Protein AF-H2YY29-F1 (afdb_monomer_lite)

pLDDT: mean 82.23, std 13.14, range [37.78, 95.31]

InterPro domains:
  IPR013633 siRNA-mediated silencing protein NRDE-2 [PTHR13471] (18-174)

Secondary structure (DSSP, 8-state):
--STTSSS----HHHHHHHHHHHHHHHHH-TT-HHHHHHHHHHHHHHT--SHHHHH--TTT-HHHHHHHHHHHHHHHHHHHHTT----THHHHHHHHHHHHH-TT-HHHHHHHHHH-S-HHHHHHHHHHH-TT-HHHHHHHHHH-GGGHHHHHHHHHHTT--SS--HHHHHHHHT-

Foldseek 3Di:
DPPPVVPPDPDDPVNLVVVLVVLVVVCVVVVLPLVSLVVNLVSCLVVVNDPPLCVSLQLQPDLSSLVSNLVSVVSNCVSCVVVVNNDQCVSSLVSLVNNCVNVVQDLVSLVSNLVNDPPNPVSLVSNCVSHVQDPVSLVVVCVVPVVCNVVSCVSCVVSVHHPDDPVVVVVVVVVD

Radius of gyration: 21.62 Å; chains: 1; bounding box: 47×47×58 Å

Structure (mmCIF, N/CA/C/O backbone):
data_AF-H2YY29-F1
#
_entry.id   AF-H2YY29-F1
#
loop_
_atom_site.group_PDB
_atom_site.id
_atom_site.type_symbol
_atom_site.label_atom_id
_atom_site.label_alt_id
_atom_site.label_comp_id
_atom_site.label_asym_id
_atom_site.label_entity_id
_atom_site.label_seq_id
_atom_site.pdbx_PDB_ins_code
_atom_site.Cartn_x
_atom_site.Cartn_y
_atom_site.Cartn_z
_atom_site.occupancy
_atom_site.B_iso_or_equiv
_atom_site.auth_seq_id
_atom_site.auth_comp_id
_atom_site.auth_asym_id
_atom_site.auth_atom_id
_atom_site.pdbx_PDB_model_num
ATOM 1 N N . MET A 1 1 ? 29.665 -20.462 -11.676 1.00 39.25 1 MET A N 1
ATOM 2 C CA . MET A 1 1 ? 29.983 -19.597 -12.839 1.00 39.25 1 MET A CA 1
ATOM 3 C C . MET A 1 1 ? 28.789 -18.792 -13.400 1.00 39.25 1 MET A C 1
ATOM 5 O O . MET A 1 1 ? 28.919 -18.236 -14.479 1.00 39.25 1 MET A O 1
ATOM 9 N N . HIS A 1 2 ? 27.664 -18.620 -12.680 1.00 40.75 2 HIS A N 1
ATOM 10 C CA . HIS A 1 2 ? 26.506 -17.844 -13.182 1.00 40.75 2 HIS A CA 1
ATOM 11 C C . HIS A 1 2 ? 26.321 -16.442 -12.572 1.00 40.75 2 HIS A C 1
ATOM 13 O O . HIS A 1 2 ? 25.516 -15.672 -13.079 1.00 40.75 2 HIS A O 1
ATOM 19 N N . ARG A 1 3 ? 27.074 -16.072 -11.525 1.00 37.78 3 ARG A N 1
ATOM 20 C CA . ARG A 1 3 ? 26.921 -14.768 -10.847 1.00 37.78 3 ARG A CA 1
ATOM 21 C C . ARG A 1 3 ? 27.815 -13.641 -11.382 1.00 37.78 3 ARG A C 1
ATOM 23 O O . ARG A 1 3 ? 27.475 -12.487 -11.205 1.00 37.78 3 ARG A O 1
ATOM 30 N N . VAL A 1 4 ? 28.905 -13.953 -12.087 1.00 44.84 4 VAL A N 1
ATOM 31 C CA . VAL A 1 4 ? 29.938 -12.958 -12.463 1.00 44.84 4 VAL A CA 1
ATOM 32 C C . VAL A 1 4 ? 29.641 -12.237 -13.794 1.00 44.84 4 VAL A C 1
ATOM 34 O O . VAL A 1 4 ? 30.291 -11.259 -14.134 1.00 44.84 4 VAL A O 1
ATOM 37 N N . ARG A 1 5 ? 28.626 -12.665 -14.558 1.00 41.75 5 ARG A N 1
ATOM 38 C CA . ARG A 1 5 ? 28.273 -12.033 -15.849 1.00 41.75 5 ARG A CA 1
ATOM 39 C C . ARG A 1 5 ? 27.273 -10.876 -15.756 1.00 41.75 5 ARG A C 1
ATOM 41 O O . ARG A 1 5 ? 27.034 -10.230 -16.770 1.00 41.75 5 ARG A O 1
ATOM 48 N N . ILE A 1 6 ? 26.702 -10.610 -14.582 1.00 46.88 6 ILE A N 1
ATOM 49 C CA . ILE A 1 6 ? 25.694 -9.550 -14.410 1.00 46.88 6 ILE A CA 1
ATOM 50 C C . ILE A 1 6 ? 26.347 -8.188 -14.100 1.00 46.88 6 ILE A C 1
ATOM 52 O O . ILE A 1 6 ? 25.763 -7.158 -14.422 1.00 46.88 6 ILE A O 1
ATOM 56 N N . ASP A 1 7 ? 27.594 -8.174 -13.618 1.00 40.31 7 ASP A N 1
ATOM 57 C CA . ASP A 1 7 ? 28.271 -6.951 -13.152 1.00 40.31 7 ASP A CA 1
ATOM 58 C C . ASP A 1 7 ? 29.197 -6.285 -14.194 1.00 40.31 7 ASP A C 1
ATOM 60 O O . ASP A 1 7 ? 29.876 -5.310 -13.887 1.00 40.31 7 ASP A O 1
ATOM 64 N N . LEU A 1 8 ? 29.236 -6.773 -15.442 1.00 40.31 8 LEU A N 1
ATOM 65 C CA . LEU A 1 8 ? 30.178 -6.300 -16.477 1.00 40.31 8 LEU A CA 1
ATOM 66 C C . LEU A 1 8 ? 29.550 -5.497 -17.624 1.00 40.31 8 LEU A C 1
ATOM 68 O O . LEU A 1 8 ? 30.205 -5.246 -18.634 1.00 40.31 8 LEU A O 1
ATOM 72 N N . ILE A 1 9 ? 28.299 -5.062 -17.496 1.00 42.16 9 ILE A N 1
ATOM 73 C CA . ILE A 1 9 ? 27.672 -4.220 -18.518 1.00 42.16 9 ILE A CA 1
ATOM 74 C C . ILE A 1 9 ? 27.163 -2.951 -17.851 1.00 42.16 9 ILE A C 1
ATOM 76 O O . ILE A 1 9 ? 26.011 -2.869 -17.435 1.00 42.16 9 ILE A O 1
ATOM 80 N N . SER A 1 10 ? 28.022 -1.931 -17.811 1.00 44.06 10 SER A N 1
ATOM 81 C CA . SER A 1 10 ? 27.513 -0.563 -17.873 1.00 44.06 10 SER A CA 1
ATOM 82 C C . SER A 1 10 ? 26.668 -0.478 -19.153 1.00 44.06 10 SER A C 1
ATOM 84 O O . SER A 1 10 ? 27.190 -0.776 -20.236 1.00 44.06 10 SER A O 1
ATOM 86 N N . PRO A 1 11 ? 25.351 -0.227 -19.069 1.00 47.09 11 PRO A N 1
ATOM 87 C CA . PRO A 1 11 ? 24.486 -0.320 -20.228 1.00 47.09 11 PRO A CA 1
ATOM 88 C C . PRO A 1 11 ? 24.799 0.853 -21.150 1.00 47.09 11 PRO A C 1
ATOM 90 O O . PRO A 1 11 ? 24.489 2.003 -20.848 1.00 47.09 11 PRO A O 1
ATOM 93 N N . THR A 1 12 ? 25.376 0.568 -22.315 1.00 53.28 12 THR A N 1
ATOM 94 C CA . THR A 1 12 ? 25.213 1.466 -23.456 1.00 53.28 12 THR A CA 1
ATOM 95 C C . THR A 1 12 ? 23.712 1.630 -23.718 1.00 53.28 12 THR A C 1
ATOM 97 O O . THR A 1 12 ? 22.950 0.660 -23.662 1.00 53.28 12 THR A O 1
ATOM 100 N N . PHE A 1 13 ? 23.273 2.865 -23.967 1.00 52.88 13 PHE A N 1
ATOM 101 C CA . PHE A 1 13 ? 21.859 3.243 -24.115 1.00 52.88 13 PHE A CA 1
ATOM 102 C C . PHE A 1 13 ? 21.085 2.348 -25.111 1.00 52.88 13 PHE A C 1
ATOM 104 O O . PHE A 1 13 ? 19.936 1.971 -24.866 1.00 52.88 13 PHE A O 1
ATOM 111 N N . GLU A 1 14 ? 21.745 1.904 -26.184 1.00 55.97 14 GLU A N 1
ATOM 112 C CA . GLU A 1 14 ? 21.186 0.989 -27.190 1.00 55.97 14 GLU A CA 1
ATOM 113 C C . GLU A 1 14 ? 20.846 -0.405 -26.629 1.00 55.97 14 GLU A C 1
ATOM 115 O O . GLU A 1 14 ? 19.778 -0.951 -26.917 1.00 55.97 14 GLU A O 1
ATOM 120 N N . ARG A 1 15 ? 21.698 -0.969 -25.758 1.00 67.00 15 ARG A N 1
ATOM 121 C CA . ARG A 1 15 ? 21.448 -2.276 -25.117 1.00 67.00 15 ARG A CA 1
ATOM 122 C C . ARG A 1 15 ? 20.293 -2.211 -24.122 1.00 67.00 15 ARG A C 1
ATOM 124 O O . ARG A 1 15 ? 19.554 -3.184 -23.990 1.00 67.00 15 ARG A O 1
ATOM 131 N N . SER A 1 16 ? 20.113 -1.065 -23.463 1.00 72.31 16 SER A N 1
ATOM 132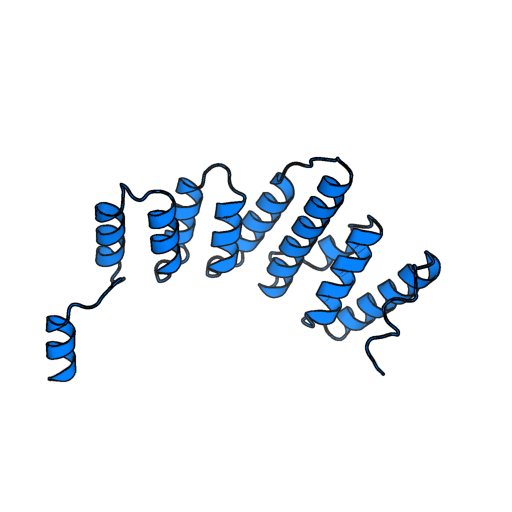 C CA . SER A 1 16 ? 18.986 -0.833 -22.551 1.00 72.31 16 SER A CA 1
ATOM 133 C C . SER A 1 16 ? 17.642 -0.888 -23.286 1.00 72.31 16 SER A C 1
ATOM 135 O O . SER A 1 16 ? 16.696 -1.509 -22.806 1.00 72.31 16 SER A O 1
ATOM 137 N N . THR A 1 17 ? 17.572 -0.318 -24.494 1.00 79.31 17 THR A N 1
ATOM 138 C CA . THR A 1 17 ? 16.338 -0.276 -25.299 1.00 79.31 17 THR A CA 1
ATOM 139 C C . THR A 1 17 ? 15.952 -1.654 -25.839 1.00 79.31 17 THR A C 1
ATOM 141 O O . THR A 1 17 ? 14.797 -2.060 -25.715 1.00 79.31 17 THR A O 1
ATOM 144 N N . LEU A 1 18 ? 16.914 -2.413 -26.379 1.00 82.19 18 LEU A N 1
ATOM 145 C CA . LEU A 1 18 ? 16.673 -3.784 -26.848 1.00 82.19 18 LEU A CA 1
ATOM 146 C C . LEU A 1 18 ? 16.200 -4.693 -25.711 1.00 82.19 18 LEU A C 1
ATOM 148 O O . LEU A 1 18 ? 15.225 -5.427 -25.858 1.00 82.19 18 LEU A O 1
ATOM 152 N N . TYR A 1 19 ? 16.861 -4.600 -24.558 1.00 84.00 19 TYR A N 1
ATOM 153 C CA . TYR A 1 19 ? 16.500 -5.391 -23.390 1.00 84.00 19 TYR A CA 1
ATOM 154 C C . TYR A 1 19 ? 15.124 -4.996 -22.834 1.00 84.00 19 TYR A C 1
ATOM 156 O O . TYR A 1 19 ? 14.320 -5.865 -22.508 1.00 84.00 19 TYR A O 1
ATOM 164 N N . ARG A 1 20 ? 14.805 -3.695 -22.808 1.00 87.88 20 ARG A N 1
ATOM 165 C CA . ARG A 1 20 ? 13.469 -3.197 -22.455 1.00 87.88 20 ARG A CA 1
ATOM 166 C C . ARG A 1 20 ? 12.387 -3.777 -23.365 1.00 87.88 20 ARG A C 1
ATOM 168 O O . ARG A 1 20 ? 11.365 -4.230 -22.863 1.00 87.88 20 ARG A O 1
ATOM 175 N N . ASN A 1 21 ? 12.604 -3.776 -24.679 1.00 88.81 21 ASN A N 1
ATOM 176 C CA . ASN A 1 21 ? 11.629 -4.302 -25.636 1.00 88.81 21 ASN A CA 1
ATOM 177 C C . ASN A 1 21 ? 11.442 -5.817 -25.489 1.00 88.81 21 ASN A C 1
ATOM 179 O O . ASN A 1 21 ? 10.312 -6.286 -25.553 1.00 88.81 21 ASN A O 1
ATOM 183 N N . ALA A 1 22 ? 12.515 -6.566 -25.217 1.00 90.19 22 ALA A N 1
ATOM 184 C CA . ALA A 1 22 ? 12.419 -7.996 -24.928 1.00 90.19 22 ALA A CA 1
ATOM 185 C C . ALA A 1 22 ? 11.599 -8.277 -23.656 1.00 90.19 22 ALA A C 1
ATOM 187 O O . ALA A 1 22 ? 10.783 -9.192 -23.645 1.00 90.19 22 ALA A O 1
ATOM 188 N N . VAL A 1 23 ? 11.770 -7.468 -22.603 1.00 90.31 23 VAL A N 1
ATOM 189 C CA . VAL A 1 23 ? 10.957 -7.574 -21.378 1.00 90.31 23 VAL A CA 1
ATOM 190 C C . VAL A 1 23 ? 9.494 -7.218 -21.643 1.00 90.31 23 VAL A C 1
ATOM 192 O O . VAL A 1 23 ? 8.614 -7.894 -21.127 1.00 90.31 23 VAL A O 1
ATOM 195 N N . LEU A 1 24 ? 9.215 -6.187 -22.448 1.00 90.12 24 LEU A N 1
ATOM 196 C CA . LEU A 1 24 ? 7.840 -5.840 -22.823 1.00 90.12 24 LEU A CA 1
ATOM 197 C C . LEU A 1 24 ? 7.169 -6.951 -23.631 1.00 90.12 24 LEU A C 1
ATOM 199 O O . LEU A 1 24 ? 6.021 -7.268 -23.357 1.00 90.12 24 LEU A O 1
ATOM 203 N N . PHE A 1 25 ? 7.891 -7.559 -24.573 1.00 91.56 25 PHE A N 1
ATOM 204 C CA . PHE A 1 25 ? 7.403 -8.712 -25.324 1.00 91.56 25 PHE A CA 1
ATOM 205 C C . PHE A 1 25 ? 7.106 -9.896 -24.393 1.00 91.56 25 PHE A C 1
ATOM 207 O O . PHE A 1 25 ? 6.032 -10.477 -24.448 1.00 91.56 25 PHE A O 1
ATOM 214 N N . ALA A 1 26 ? 8.012 -10.192 -23.457 1.00 91.19 26 ALA A N 1
ATOM 215 C CA . ALA A 1 26 ? 7.796 -11.249 -22.474 1.00 91.19 26 ALA A CA 1
ATOM 216 C C . ALA A 1 26 ? 6.617 -10.965 -21.523 1.00 91.19 26 ALA A C 1
ATOM 218 O O . ALA A 1 26 ? 5.972 -11.901 -21.069 1.00 91.19 26 ALA A O 1
ATOM 219 N N . LEU A 1 27 ? 6.323 -9.698 -21.212 1.00 89.25 27 LEU A N 1
ATOM 220 C CA . LEU A 1 27 ? 5.145 -9.311 -20.424 1.00 89.25 27 LEU A CA 1
ATOM 221 C C . LEU A 1 27 ? 3.836 -9.389 -21.216 1.00 89.25 27 LEU A C 1
ATOM 223 O O . LEU A 1 27 ? 2.784 -9.489 -20.595 1.00 89.25 27 LEU A O 1
ATOM 227 N N . ASP A 1 28 ? 3.887 -9.338 -22.547 1.00 89.81 28 ASP A N 1
ATOM 228 C CA . ASP A 1 28 ? 2.715 -9.575 -23.396 1.00 89.81 28 ASP A CA 1
ATOM 229 C C . ASP A 1 28 ? 2.303 -11.056 -23.326 1.00 89.81 28 ASP A C 1
ATOM 231 O O . ASP A 1 28 ? 1.140 -11.372 -23.083 1.00 89.81 28 ASP A O 1
ATOM 235 N N . ASP A 1 29 ? 3.287 -11.960 -23.406 1.00 90.44 29 ASP A N 1
ATOM 236 C CA . ASP A 1 29 ? 3.077 -13.408 -23.267 1.00 90.44 29 ASP A CA 1
ATOM 237 C C . ASP A 1 29 ? 2.806 -13.838 -21.808 1.00 90.44 29 ASP A C 1
ATOM 239 O O . ASP A 1 29 ? 2.035 -14.766 -21.551 1.00 90.44 29 ASP A O 1
ATOM 243 N N . PHE A 1 30 ? 3.445 -13.176 -20.834 1.00 89.00 30 PHE A N 1
ATOM 244 C CA . PHE A 1 30 ? 3.410 -13.525 -19.408 1.00 89.00 30 PHE A CA 1
ATOM 245 C C . PHE A 1 30 ? 3.131 -12.293 -18.518 1.00 89.00 30 PHE A C 1
ATOM 247 O O . PHE A 1 30 ? 4.020 -11.842 -17.783 1.00 89.00 30 PHE A O 1
ATOM 254 N N . PRO A 1 31 ? 1.897 -11.753 -18.524 1.00 83.44 31 PRO A N 1
ATOM 255 C CA . PRO A 1 31 ? 1.563 -10.480 -17.870 1.00 83.44 31 PRO A CA 1
ATOM 256 C C . PRO A 1 31 ? 1.692 -10.498 -16.342 1.00 83.44 31 PRO A C 1
ATOM 258 O O . PRO A 1 31 ? 1.988 -9.470 -15.732 1.00 83.44 31 PRO A O 1
ATOM 261 N N . ASP A 1 32 ? 1.517 -11.665 -15.721 1.00 81.94 32 ASP A N 1
ATOM 262 C CA . ASP A 1 32 ? 1.586 -11.830 -14.267 1.00 81.94 32 ASP A CA 1
ATOM 263 C C . ASP A 1 32 ? 2.967 -12.286 -13.767 1.00 81.94 32 ASP A C 1
ATOM 265 O O . ASP A 1 32 ? 3.126 -12.549 -12.574 1.00 81.94 32 ASP A O 1
ATOM 269 N N . CYS A 1 33 ? 3.981 -12.380 -14.639 1.00 89.44 33 CYS A N 1
ATOM 270 C CA . CYS A 1 33 ? 5.330 -12.776 -14.233 1.00 89.44 33 CYS A CA 1
ATOM 271 C C . CYS A 1 33 ? 6.008 -11.652 -13.420 1.00 89.44 33 CYS A C 1
ATOM 273 O O . CYS A 1 33 ? 6.353 -10.596 -13.974 1.00 89.44 33 CYS A O 1
ATOM 275 N N . PRO A 1 34 ? 6.245 -11.855 -12.107 1.00 88.88 34 PRO A N 1
ATOM 276 C CA . PRO A 1 34 ? 6.785 -10.808 -11.254 1.00 88.88 34 PRO A CA 1
ATOM 277 C C . PRO A 1 34 ? 8.227 -10.451 -11.620 1.00 88.88 34 PRO A C 1
ATOM 279 O O . PRO A 1 34 ? 8.625 -9.296 -11.478 1.00 88.88 34 PRO A O 1
ATOM 282 N N . GLU A 1 35 ? 9.017 -11.400 -12.124 1.00 90.19 35 GLU A N 1
ATOM 283 C CA . GLU A 1 35 ? 10.405 -11.178 -12.524 1.00 90.19 35 GLU A CA 1
ATOM 284 C C . GLU A 1 35 ? 10.504 -10.175 -13.677 1.00 90.19 35 GLU A C 1
ATOM 286 O O . GLU A 1 35 ? 11.323 -9.250 -13.624 1.00 90.19 35 GLU A O 1
ATOM 291 N N . PHE A 1 36 ? 9.652 -10.313 -14.698 1.00 90.19 36 PHE A N 1
ATOM 292 C CA . PHE A 1 36 ? 9.628 -9.387 -15.829 1.00 90.19 36 PHE A CA 1
ATOM 293 C C . PHE A 1 36 ? 9.096 -8.014 -15.419 1.00 90.19 36 PHE A C 1
ATOM 295 O O . PHE A 1 36 ? 9.692 -6.996 -15.782 1.00 90.19 36 PHE A O 1
ATOM 302 N N . ALA A 1 37 ? 8.051 -7.966 -14.587 1.00 90.12 37 ALA A N 1
ATOM 303 C CA . ALA A 1 37 ? 7.502 -6.714 -14.075 1.00 90.12 37 ALA A CA 1
ATOM 304 C C . ALA A 1 37 ? 8.522 -5.940 -13.217 1.00 90.12 37 ALA A C 1
ATOM 306 O O . ALA A 1 37 ? 8.744 -4.742 -13.427 1.00 90.12 37 ALA A O 1
ATOM 307 N N . LEU A 1 38 ? 9.223 -6.628 -12.306 1.00 89.69 38 LEU A N 1
ATOM 308 C CA . LEU A 1 38 ? 10.325 -6.055 -11.525 1.00 89.69 38 LEU A CA 1
ATOM 309 C C . LEU A 1 38 ? 11.428 -5.521 -12.431 1.00 89.69 38 LEU A C 1
ATOM 311 O O . LEU A 1 38 ? 11.949 -4.424 -12.198 1.00 89.69 38 LEU A O 1
ATOM 315 N N . LYS A 1 39 ? 11.796 -6.287 -13.462 1.00 89.50 39 LYS A N 1
ATOM 316 C CA . LYS A 1 39 ? 12.878 -5.891 -14.354 1.00 89.50 39 LYS A CA 1
ATOM 317 C C . LYS A 1 39 ? 12.512 -4.660 -15.175 1.00 89.50 39 LYS A C 1
ATOM 319 O O . LYS A 1 39 ? 13.341 -3.756 -15.282 1.00 89.50 39 LYS A O 1
ATOM 324 N N . LEU A 1 40 ? 11.277 -4.579 -15.672 1.00 89.88 40 LEU A N 1
ATOM 325 C CA . LEU A 1 40 ? 10.765 -3.395 -16.358 1.00 89.88 40 LEU A CA 1
ATOM 326 C C . LEU A 1 40 ? 10.845 -2.158 -15.453 1.00 89.88 40 LEU A C 1
ATOM 328 O O . LEU A 1 40 ? 11.407 -1.143 -15.861 1.00 89.88 40 LEU A O 1
ATOM 332 N N . CYS A 1 41 ? 10.372 -2.262 -14.205 1.00 89.44 41 CYS A N 1
ATOM 333 C CA . CYS A 1 41 ? 10.445 -1.172 -13.230 1.00 89.44 41 CYS A CA 1
ATOM 334 C C . CYS A 1 41 ? 11.879 -0.661 -13.030 1.00 89.44 41 CYS A C 1
ATOM 336 O O . CYS A 1 41 ? 12.112 0.545 -13.037 1.00 89.44 41 CYS A O 1
ATOM 338 N N . GLN A 1 42 ? 12.854 -1.562 -12.884 1.00 86.81 42 GLN A N 1
ATOM 339 C CA . GLN A 1 42 ? 14.261 -1.187 -12.701 1.00 86.81 42 GLN A CA 1
ATOM 340 C C . GLN A 1 42 ? 14.839 -0.455 -13.921 1.00 86.81 42 GLN A C 1
ATOM 342 O O . GLN A 1 42 ? 15.543 0.543 -13.755 1.00 86.81 42 GLN A O 1
ATOM 347 N N . ILE A 1 43 ? 14.542 -0.932 -15.136 1.00 87.38 43 ILE A N 1
ATOM 348 C CA . ILE A 1 43 ? 15.028 -0.320 -16.383 1.00 87.38 43 ILE A CA 1
ATOM 349 C C . ILE A 1 43 ? 14.428 1.077 -16.568 1.00 87.38 43 ILE A C 1
ATOM 351 O O . ILE A 1 43 ? 15.146 2.033 -16.863 1.00 87.38 43 ILE A O 1
ATOM 355 N N . GLU A 1 44 ? 13.114 1.209 -16.391 1.00 88.12 44 GLU A N 1
ATOM 356 C CA . GLU A 1 44 ? 12.394 2.470 -16.593 1.00 88.12 44 GLU A CA 1
ATOM 357 C C . GLU A 1 44 ? 12.818 3.537 -15.580 1.00 88.12 44 GLU A C 1
ATOM 359 O O . GLU A 1 44 ? 13.146 4.663 -15.956 1.00 88.12 44 GLU A O 1
ATOM 364 N N . VAL A 1 45 ? 12.955 3.161 -14.306 1.00 86.25 45 VAL A N 1
ATOM 365 C CA . VAL A 1 45 ? 13.483 4.064 -13.274 1.00 86.25 45 VAL A CA 1
ATOM 366 C C . VAL A 1 45 ? 14.922 4.479 -13.594 1.00 86.25 45 VAL A C 1
ATOM 368 O O . VAL A 1 45 ? 15.247 5.662 -13.499 1.00 86.25 45 VAL A O 1
ATOM 371 N N . GLY A 1 46 ? 15.781 3.545 -14.019 1.00 81.25 46 GLY A N 1
ATOM 372 C CA . GLY A 1 46 ? 17.173 3.840 -14.377 1.00 81.25 46 GLY A CA 1
ATOM 373 C C . GLY A 1 46 ? 17.327 4.764 -15.592 1.00 81.25 46 GLY A C 1
ATOM 374 O O . GLY A 1 46 ? 18.279 5.534 -15.657 1.00 81.25 46 GLY A O 1
ATOM 375 N N . THR A 1 47 ? 16.376 4.730 -16.526 1.00 80.44 47 THR A N 1
ATOM 376 C CA . THR A 1 47 ? 16.382 5.545 -17.756 1.00 80.44 47 THR A CA 1
ATOM 377 C C . THR A 1 47 ? 15.549 6.827 -17.652 1.00 80.44 47 THR A C 1
ATOM 379 O O . THR A 1 47 ? 15.481 7.582 -18.617 1.00 80.44 47 THR A O 1
ATOM 382 N N . ALA A 1 48 ? 14.913 7.086 -16.501 1.00 71.19 48 ALA A N 1
ATOM 383 C CA . ALA A 1 48 ? 13.953 8.176 -16.281 1.00 71.19 48 ALA A CA 1
ATOM 384 C C . ALA A 1 48 ? 12.739 8.178 -17.241 1.00 71.19 48 ALA A C 1
ATOM 386 O O . ALA A 1 48 ? 11.958 9.133 -17.273 1.00 71.19 48 ALA A O 1
ATOM 387 N N . ILE A 1 49 ? 12.533 7.093 -17.989 1.00 72.81 49 ILE A N 1
ATOM 388 C CA . ILE A 1 49 ? 11.345 6.866 -18.808 1.00 72.81 49 ILE A CA 1
ATOM 389 C C . ILE A 1 49 ? 10.268 6.338 -17.866 1.00 72.81 49 ILE A C 1
ATOM 391 O O . ILE A 1 49 ? 10.498 5.381 -17.145 1.00 72.81 49 ILE A O 1
ATOM 395 N N . SER A 1 50 ? 9.094 6.969 -17.825 1.00 68.81 50 SER A N 1
ATOM 396 C CA . SER A 1 50 ? 8.079 6.620 -16.815 1.00 68.81 50 SER A CA 1
ATOM 397 C C . SER A 1 50 ? 6.662 6.477 -17.357 1.00 68.81 50 SER A C 1
ATOM 399 O O . SER A 1 50 ? 5.697 6.462 -16.596 1.00 68.81 50 SER A O 1
ATOM 401 N N . SER A 1 51 ? 6.506 6.408 -18.677 1.00 75.75 51 SER A N 1
ATOM 402 C CA . SER A 1 51 ? 5.193 6.391 -19.323 1.00 75.75 51 SER A CA 1
ATOM 403 C C . SER A 1 51 ? 4.635 4.987 -19.543 1.00 75.75 51 SER A C 1
ATOM 405 O O . SER A 1 51 ? 3.417 4.845 -19.562 1.00 75.75 51 SER A O 1
ATOM 407 N N . THR A 1 52 ? 5.472 3.959 -19.716 1.00 83.56 52 THR A N 1
ATOM 408 C CA . THR A 1 52 ? 4.983 2.627 -20.111 1.00 83.56 52 THR A CA 1
ATOM 409 C C . THR A 1 52 ? 4.687 1.757 -18.901 1.00 83.56 52 THR A C 1
ATOM 411 O O . THR A 1 52 ? 3.580 1.237 -18.833 1.00 83.56 52 THR A O 1
ATOM 414 N N . ALA A 1 53 ? 5.565 1.692 -17.894 1.00 83.12 53 ALA A N 1
ATOM 415 C CA . ALA A 1 53 ? 5.270 0.986 -16.644 1.00 83.12 53 ALA A CA 1
ATOM 416 C C . ALA A 1 53 ? 3.994 1.525 -15.975 1.00 83.12 53 ALA A C 1
ATOM 418 O O . ALA A 1 53 ? 3.157 0.751 -15.530 1.00 83.12 53 ALA A O 1
ATOM 419 N N . ARG A 1 54 ? 3.775 2.849 -15.989 1.00 86.88 54 ARG A N 1
ATOM 420 C CA . ARG A 1 54 ? 2.538 3.459 -15.462 1.00 86.88 54 ARG A CA 1
ATOM 421 C C . ARG A 1 54 ? 1.276 3.085 -16.238 1.00 86.88 54 ARG A C 1
ATOM 423 O O . ARG A 1 54 ? 0.201 3.061 -15.649 1.00 86.88 54 ARG A O 1
ATOM 430 N N . LYS A 1 55 ? 1.388 2.865 -17.552 1.00 86.62 55 LYS A N 1
ATOM 431 C CA . LYS A 1 55 ? 0.264 2.425 -18.393 1.00 86.62 55 LYS A C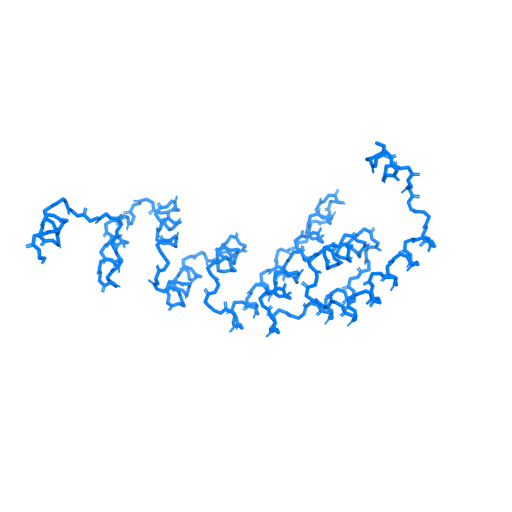A 1
ATOM 432 C C . LYS A 1 55 ? -0.020 0.940 -18.196 1.00 86.62 55 LYS A C 1
ATOM 434 O O . LYS A 1 55 ? -1.180 0.556 -18.143 1.00 86.62 55 LYS A O 1
ATOM 439 N N . LEU A 1 56 ? 1.038 0.140 -18.083 1.00 86.12 56 LEU A N 1
ATOM 440 C CA . LEU A 1 56 ? 0.959 -1.308 -17.936 1.00 86.12 56 LEU A CA 1
ATOM 441 C C . LEU A 1 56 ? 0.438 -1.699 -16.543 1.00 86.12 56 LEU A C 1
ATOM 443 O O . LEU A 1 56 ? -0.488 -2.493 -16.418 1.00 86.12 56 LEU A O 1
ATOM 447 N N . PHE A 1 57 ? 0.981 -1.086 -15.489 1.00 88.62 57 PHE A N 1
ATOM 448 C CA . PHE A 1 57 ? 0.607 -1.355 -14.101 1.00 88.62 57 PHE A CA 1
ATOM 449 C C . PHE A 1 57 ? -0.525 -0.432 -13.646 1.00 88.62 57 PHE A C 1
ATOM 451 O O . PHE A 1 57 ? -0.320 0.545 -12.913 1.00 88.62 57 PHE A O 1
ATOM 458 N N . ASN A 1 58 ? -1.743 -0.743 -14.087 1.00 88.69 58 ASN A N 1
ATOM 459 C CA . ASN A 1 58 ? -2.939 -0.076 -13.589 1.00 88.69 58 ASN A CA 1
ATOM 460 C C . ASN A 1 58 ? -3.298 -0.613 -12.187 1.00 88.69 58 ASN A C 1
ATOM 462 O O . ASN A 1 58 ? -3.592 -1.798 -12.048 1.00 88.69 58 ASN A O 1
ATOM 466 N N . PRO A 1 59 ? -3.337 0.229 -11.138 1.00 86.25 59 PRO A N 1
ATOM 467 C CA . PRO A 1 59 ? -3.627 -0.231 -9.783 1.00 86.25 59 PRO A CA 1
ATOM 468 C C . PRO A 1 59 ? -5.066 -0.713 -9.561 1.00 86.25 59 PRO A C 1
ATOM 470 O O . PRO A 1 59 ? -5.359 -1.213 -8.479 1.00 86.25 59 PRO A O 1
ATOM 473 N N . ALA A 1 60 ? -5.953 -0.555 -10.546 1.00 87.69 60 ALA A N 1
ATOM 474 C CA . ALA A 1 60 ? -7.339 -0.997 -10.465 1.00 87.69 60 ALA A CA 1
ATOM 475 C C . ALA A 1 60 ? -7.601 -2.393 -11.055 1.00 87.69 60 ALA A C 1
ATOM 477 O O . ALA A 1 60 ? -8.700 -2.909 -10.886 1.00 87.69 60 ALA A O 1
ATOM 478 N N . THR A 1 61 ? -6.643 -2.994 -11.771 1.00 88.19 61 THR A N 1
ATOM 479 C CA . THR A 1 61 ? -6.888 -4.250 -12.504 1.00 88.19 61 THR A CA 1
ATOM 480 C C . THR A 1 61 ? -6.669 -5.485 -11.640 1.00 88.19 61 THR A C 1
ATOM 482 O O . THR A 1 61 ? -7.582 -6.284 -11.466 1.00 88.19 61 THR A O 1
ATOM 485 N N . THR A 1 62 ? -5.461 -5.655 -11.102 1.00 88.31 62 THR A N 1
ATOM 486 C CA . THR A 1 62 ? -5.098 -6.794 -10.252 1.00 88.31 62 THR A CA 1
ATOM 487 C C . THR A 1 62 ? -4.273 -6.331 -9.058 1.00 88.31 62 THR A C 1
ATOM 489 O O . THR A 1 62 ? -3.614 -5.289 -9.102 1.00 88.31 62 THR A O 1
ATOM 492 N N . VAL A 1 63 ? -4.251 -7.130 -7.984 1.00 86.31 63 VAL A N 1
ATOM 493 C CA . VAL A 1 63 ? -3.413 -6.843 -6.804 1.00 86.31 63 VAL A CA 1
ATOM 494 C C . VAL A 1 63 ? -1.928 -6.822 -7.185 1.00 86.31 63 VAL A C 1
ATOM 496 O O . VAL A 1 63 ? -1.176 -6.001 -6.664 1.00 86.31 63 VAL A O 1
ATOM 499 N N . SER A 1 64 ? -1.516 -7.677 -8.129 1.00 87.69 64 SER A N 1
ATOM 500 C CA . SER A 1 64 ? -0.158 -7.697 -8.687 1.00 87.69 64 SER A CA 1
ATOM 501 C C . SER A 1 64 ? 0.167 -6.384 -9.408 1.00 87.69 64 SER A C 1
ATOM 503 O O . SER A 1 64 ? 1.153 -5.721 -9.083 1.00 87.69 64 SER A O 1
ATOM 505 N N . ALA A 1 65 ? -0.714 -5.926 -10.305 1.00 89.44 65 ALA A N 1
ATOM 506 C CA . ALA A 1 65 ? -0.552 -4.650 -10.999 1.00 89.44 65 ALA A CA 1
ATOM 507 C C . ALA A 1 65 ? -0.554 -3.462 -10.024 1.00 89.44 65 ALA A C 1
ATOM 509 O O . ALA A 1 65 ? 0.259 -2.550 -10.161 1.00 89.44 65 ALA A O 1
ATOM 510 N N . ALA A 1 66 ? -1.401 -3.491 -8.992 1.00 91.25 66 ALA A N 1
ATOM 511 C CA . ALA A 1 66 ? -1.396 -2.503 -7.918 1.00 91.25 66 ALA A CA 1
ATOM 512 C C . ALA A 1 66 ? -0.069 -2.477 -7.157 1.00 91.25 66 ALA A C 1
ATOM 514 O O . ALA A 1 66 ? 0.492 -1.401 -6.942 1.00 91.25 66 ALA A O 1
ATOM 515 N N . PHE A 1 67 ? 0.468 -3.646 -6.807 1.00 90.69 67 PHE A N 1
ATOM 516 C CA . PHE A 1 67 ? 1.766 -3.759 -6.157 1.00 90.69 67 PHE A CA 1
ATOM 517 C C . PHE A 1 67 ? 2.886 -3.187 -7.032 1.00 90.69 67 PHE A C 1
ATOM 519 O O . PHE A 1 67 ? 3.659 -2.356 -6.555 1.00 90.69 67 PHE A O 1
ATOM 526 N N . PHE A 1 68 ? 2.948 -3.554 -8.315 1.00 91.81 68 PHE A N 1
ATOM 527 C CA . PHE 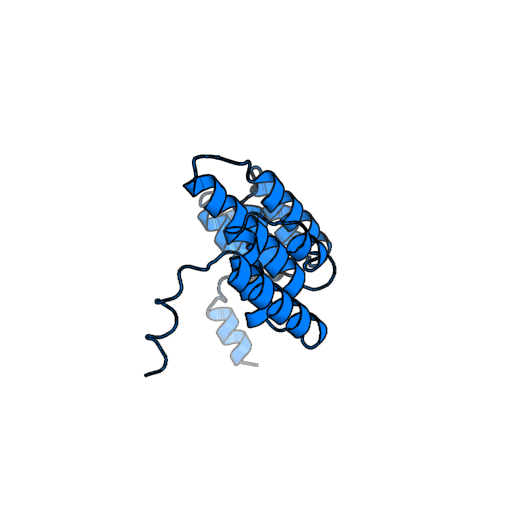A 1 68 ? 3.975 -3.044 -9.228 1.00 91.81 68 PHE A CA 1
ATOM 528 C C . PHE A 1 68 ? 3.832 -1.553 -9.523 1.00 91.81 68 PHE A C 1
ATOM 530 O O . PHE A 1 68 ? 4.843 -0.859 -9.608 1.00 91.81 68 PHE A O 1
ATOM 537 N N . SER A 1 69 ? 2.605 -1.032 -9.587 1.00 92.62 69 SER A N 1
ATOM 538 C CA . SER A 1 69 ? 2.339 0.403 -9.722 1.00 92.62 69 SER A CA 1
ATOM 539 C C . SER A 1 69 ? 2.897 1.186 -8.528 1.00 92.62 69 SER A C 1
ATOM 541 O O . SER A 1 69 ? 3.632 2.160 -8.698 1.00 92.62 69 SER A O 1
ATOM 543 N N . VAL A 1 70 ? 2.623 0.717 -7.303 1.00 92.62 70 VAL A N 1
ATOM 544 C CA . VAL A 1 70 ? 3.156 1.318 -6.069 1.00 92.62 70 VAL A CA 1
ATOM 545 C C . VAL A 1 70 ? 4.678 1.183 -6.014 1.00 92.62 70 VAL A C 1
ATOM 547 O O . VAL A 1 70 ? 5.377 2.161 -5.752 1.00 92.62 70 VAL A O 1
ATOM 550 N N . TYR A 1 71 ? 5.206 -0.009 -6.293 1.00 91.69 71 TYR A N 1
ATOM 551 C CA . TYR A 1 71 ? 6.641 -0.285 -6.282 1.00 91.69 71 TYR A CA 1
ATOM 552 C C . TYR A 1 71 ? 7.407 0.603 -7.271 1.00 91.69 71 TYR A C 1
ATOM 554 O O . TYR A 1 71 ? 8.455 1.151 -6.927 1.00 91.69 71 TYR A O 1
ATOM 562 N N . PHE A 1 72 ? 6.864 0.806 -8.473 1.00 91.88 72 PHE A N 1
ATOM 563 C CA . PHE A 1 72 ? 7.440 1.687 -9.483 1.00 91.88 72 PHE A CA 1
ATOM 564 C C . PHE A 1 72 ? 7.549 3.140 -8.997 1.00 91.88 72 PHE A C 1
ATOM 566 O O . PHE A 1 72 ? 8.606 3.767 -9.130 1.00 91.88 72 PHE A O 1
ATOM 573 N N . GLU A 1 73 ? 6.486 3.679 -8.393 1.00 91.06 73 GLU A N 1
ATOM 574 C CA . GLU A 1 73 ? 6.508 5.044 -7.855 1.00 91.06 73 GLU A CA 1
ATOM 575 C C . GLU A 1 73 ? 7.457 5.174 -6.657 1.00 91.06 73 GLU A C 1
ATOM 577 O O . GLU A 1 73 ? 8.157 6.179 -6.545 1.00 91.06 73 GLU A O 1
ATOM 582 N N . LEU A 1 74 ? 7.564 4.147 -5.806 1.00 89.56 74 LEU A N 1
ATOM 583 C CA . LEU A 1 74 ? 8.535 4.116 -4.707 1.00 89.56 74 LEU A CA 1
ATOM 584 C C . LEU A 1 74 ? 9.980 4.117 -5.207 1.00 89.56 74 LEU A C 1
ATOM 586 O O . LEU A 1 74 ? 10.812 4.869 -4.698 1.00 89.56 74 LEU A O 1
ATOM 590 N N . LEU A 1 75 ? 10.291 3.302 -6.218 1.00 88.69 75 LEU A N 1
ATOM 591 C CA . LEU A 1 75 ? 11.615 3.299 -6.835 1.00 88.69 75 LEU A CA 1
ATOM 592 C C . LEU A 1 75 ? 11.933 4.646 -7.486 1.00 88.69 75 LEU A C 1
ATOM 594 O O . LEU A 1 75 ? 13.049 5.143 -7.335 1.00 88.69 75 LEU A O 1
ATOM 598 N N . THR A 1 76 ? 10.954 5.249 -8.163 1.00 87.06 76 THR A N 1
ATOM 599 C CA . THR A 1 76 ? 11.088 6.578 -8.775 1.00 87.06 76 THR A CA 1
ATOM 600 C C . THR A 1 76 ? 11.347 7.647 -7.715 1.00 87.06 76 THR A C 1
ATOM 602 O O . THR A 1 76 ? 12.278 8.438 -7.857 1.00 87.06 76 THR A O 1
ATOM 605 N N . HIS A 1 77 ? 10.578 7.640 -6.623 1.00 86.31 77 HIS A N 1
ATOM 606 C CA . HIS A 1 77 ? 10.768 8.551 -5.495 1.00 86.31 77 HIS A CA 1
ATOM 607 C C . HIS A 1 77 ? 12.160 8.384 -4.872 1.00 86.31 77 HIS A C 1
ATOM 609 O O . HIS A 1 77 ? 12.871 9.370 -4.697 1.00 86.31 77 HIS A O 1
ATOM 615 N N . ARG A 1 78 ? 12.601 7.142 -4.628 1.00 86.06 78 ARG A N 1
ATOM 616 C CA . ARG A 1 78 ? 13.938 6.847 -4.088 1.00 86.06 78 ARG A CA 1
ATOM 617 C C . ARG A 1 78 ? 15.058 7.322 -5.014 1.00 86.06 78 ARG A C 1
ATOM 619 O O . ARG A 1 78 ? 16.040 7.884 -4.540 1.00 86.06 78 ARG A O 1
ATOM 626 N N . ARG A 1 79 ? 14.918 7.097 -6.325 1.00 84.75 79 ARG A N 1
ATOM 627 C CA . ARG A 1 79 ? 15.877 7.568 -7.332 1.00 84.75 79 ARG A CA 1
ATOM 628 C C . ARG A 1 79 ? 15.988 9.087 -7.294 1.00 84.75 79 ARG A C 1
ATOM 630 O O . ARG A 1 79 ? 17.091 9.611 -7.231 1.00 84.75 79 ARG A O 1
ATOM 637 N N . ASN A 1 80 ? 14.859 9.789 -7.308 1.00 83.06 80 ASN A N 1
ATOM 638 C CA . ASN A 1 80 ? 14.875 11.247 -7.333 1.00 83.06 80 ASN A CA 1
ATOM 639 C C . ASN A 1 80 ? 15.420 11.833 -6.021 1.00 83.06 80 ASN A C 1
ATOM 641 O O . ASN A 1 80 ? 16.234 12.749 -6.066 1.00 83.06 80 ASN A O 1
ATOM 645 N N . ALA A 1 81 ? 15.078 11.236 -4.873 1.00 82.62 81 ALA A N 1
ATOM 646 C CA . ALA A 1 81 ? 15.652 11.610 -3.582 1.00 82.62 81 ALA A CA 1
ATOM 647 C C . ALA A 1 81 ? 17.185 11.461 -3.561 1.00 82.62 81 ALA A C 1
ATOM 649 O O . ALA A 1 81 ? 17.874 12.314 -3.009 1.00 82.62 81 ALA A O 1
ATOM 650 N N . ALA A 1 82 ? 17.734 10.426 -4.211 1.00 82.88 82 ALA A N 1
ATOM 651 C CA . ALA A 1 82 ? 19.182 10.254 -4.357 1.00 82.88 82 ALA A CA 1
ATOM 652 C C . ALA A 1 82 ? 19.840 11.331 -5.242 1.00 82.88 82 ALA A C 1
ATOM 654 O O . ALA A 1 82 ? 21.027 11.603 -5.085 1.00 82.88 82 ALA A O 1
ATOM 655 N N . HIS A 1 83 ? 19.081 11.962 -6.140 1.00 80.69 83 HIS A N 1
ATOM 656 C CA . HIS A 1 83 ? 19.539 13.080 -6.970 1.00 80.69 83 HIS A CA 1
ATOM 657 C C . HIS A 1 83 ? 19.317 14.459 -6.321 1.00 80.69 83 HIS A C 1
ATOM 659 O O . HIS A 1 83 ? 19.604 15.470 -6.952 1.00 80.69 83 HIS A O 1
ATOM 665 N N . GLY A 1 84 ? 18.837 14.520 -5.072 1.00 74.19 84 GLY A N 1
ATOM 666 C CA . GLY A 1 84 ? 18.542 15.778 -4.373 1.00 74.19 84 GLY A CA 1
ATOM 667 C C . GLY A 1 84 ? 17.182 16.392 -4.722 1.00 74.19 84 GLY A C 1
ATOM 668 O O . GLY A 1 84 ? 16.776 17.370 -4.098 1.00 74.19 84 GLY A O 1
ATOM 669 N N . ASP A 1 85 ? 16.436 15.782 -5.646 1.00 70.81 85 ASP A N 1
ATOM 670 C CA . ASP A 1 85 ? 15.075 16.177 -5.997 1.00 70.81 85 ASP A CA 1
ATOM 671 C C . ASP A 1 85 ? 14.089 15.528 -5.021 1.00 70.81 85 ASP A C 1
ATOM 673 O O . ASP A 1 85 ? 13.555 14.433 -5.253 1.00 70.81 85 ASP A O 1
ATOM 677 N N . TYR A 1 86 ? 13.838 16.197 -3.893 1.00 64.31 86 TYR A N 1
ATOM 678 C CA . TYR A 1 86 ? 12.823 15.756 -2.940 1.00 64.31 86 TYR A CA 1
ATOM 679 C C . TYR A 1 86 ? 11.422 15.967 -3.529 1.00 64.31 86 TYR A C 1
ATOM 681 O O . TYR A 1 86 ? 10.774 16.996 -3.336 1.00 64.31 86 TYR A O 1
ATOM 689 N N . HIS A 1 87 ? 10.935 14.985 -4.284 1.00 64.12 87 HIS A N 1
ATOM 690 C CA . HIS A 1 87 ? 9.553 14.999 -4.741 1.00 64.12 87 HIS A CA 1
ATOM 691 C C . HIS A 1 87 ? 8.607 14.596 -3.619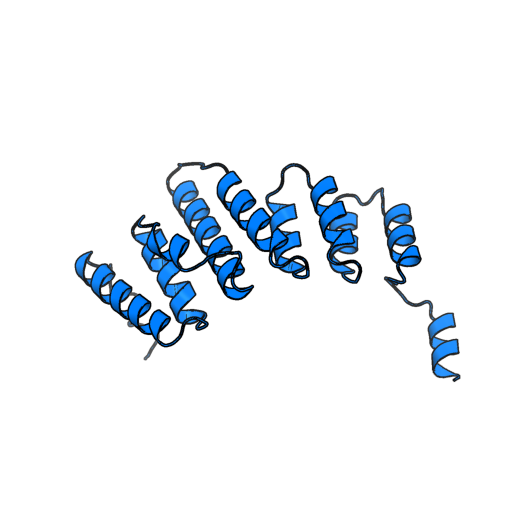 1.00 64.12 87 HIS A C 1
ATOM 693 O O . HIS A 1 87 ? 8.830 13.611 -2.920 1.00 64.12 87 HIS A O 1
ATOM 699 N N . SER A 1 88 ? 7.487 15.310 -3.534 1.00 72.44 88 SER A N 1
ATOM 700 C CA . SER A 1 88 ? 6.350 14.954 -2.691 1.00 72.44 88 SER A CA 1
ATOM 701 C C . SER A 1 88 ? 5.953 13.479 -2.857 1.00 72.44 88 SER A C 1
ATOM 703 O O . SER A 1 88 ? 5.802 12.980 -3.978 1.00 72.44 88 SER A O 1
ATOM 705 N N . THR A 1 89 ? 5.711 12.796 -1.735 1.00 83.81 89 THR A N 1
ATOM 706 C CA . THR A 1 89 ? 5.150 11.434 -1.684 1.00 83.81 89 THR A CA 1
ATOM 707 C C . THR A 1 89 ? 3.708 11.365 -2.201 1.00 83.81 89 THR A C 1
ATOM 709 O O . THR A 1 89 ? 3.173 10.270 -2.356 1.00 83.81 89 THR A O 1
ATOM 712 N N . ALA A 1 90 ? 3.094 12.501 -2.564 1.00 86.88 90 ALA A N 1
ATOM 713 C CA . ALA A 1 90 ? 1.723 12.593 -3.061 1.00 86.88 90 ALA A CA 1
ATOM 714 C C . ALA A 1 90 ? 1.418 11.641 -4.226 1.00 86.88 90 ALA A C 1
ATOM 716 O O . ALA A 1 90 ? 0.317 11.103 -4.300 1.00 86.88 90 ALA A O 1
ATOM 717 N N . ARG A 1 91 ? 2.377 11.380 -5.129 1.00 87.75 91 ARG A N 1
ATOM 718 C CA . ARG A 1 91 ? 2.162 10.398 -6.208 1.00 87.75 91 ARG A CA 1
ATOM 719 C C . ARG A 1 91 ? 1.989 8.985 -5.668 1.00 87.75 91 ARG A C 1
ATOM 721 O O . ARG A 1 91 ? 1.047 8.311 -6.069 1.00 87.75 91 ARG A O 1
ATOM 728 N N . VAL A 1 92 ? 2.858 8.568 -4.749 1.00 91.12 92 VAL A N 1
ATOM 729 C CA . VAL A 1 92 ? 2.784 7.255 -4.094 1.00 91.12 92 VAL A CA 1
ATOM 730 C C . VAL A 1 92 ? 1.449 7.129 -3.362 1.00 91.12 92 VAL A C 1
ATOM 732 O O . VAL A 1 92 ? 0.735 6.150 -3.569 1.00 91.12 92 VAL A O 1
ATOM 735 N N . THR A 1 93 ? 1.056 8.156 -2.603 1.00 93.06 93 THR A N 1
ATOM 736 C CA . THR A 1 93 ? -0.235 8.204 -1.904 1.00 93.06 93 THR A CA 1
ATOM 737 C C . THR A 1 93 ? -1.416 8.096 -2.874 1.00 93.06 93 THR A C 1
ATOM 739 O O . THR A 1 93 ? -2.301 7.277 -2.658 1.00 93.06 93 THR A O 1
ATOM 742 N N . ASN A 1 94 ? -1.407 8.821 -3.997 1.00 92.56 94 ASN A N 1
ATOM 743 C CA . ASN A 1 94 ? -2.470 8.749 -5.009 1.00 92.56 94 ASN A CA 1
ATOM 744 C C . ASN A 1 94 ? -2.564 7.376 -5.695 1.00 92.56 94 ASN A C 1
ATOM 746 O O . ASN A 1 94 ? -3.652 6.939 -6.077 1.00 92.56 94 ASN A O 1
ATOM 750 N N . VAL A 1 95 ? -1.437 6.689 -5.909 1.00 93.62 95 VAL A N 1
ATOM 751 C CA . VAL A 1 95 ? -1.457 5.313 -6.429 1.00 93.62 95 VAL A CA 1
ATOM 752 C C . VAL A 1 95 ? -2.018 4.359 -5.381 1.00 93.62 95 VAL A C 1
ATOM 754 O O . VAL A 1 95 ? -2.871 3.541 -5.719 1.00 93.62 95 VAL A O 1
ATOM 757 N N . LEU A 1 96 ? -1.603 4.500 -4.121 1.00 94.50 96 LEU A N 1
ATOM 758 C CA . LEU A 1 96 ? -2.099 3.691 -3.011 1.00 94.50 96 LEU A CA 1
ATOM 759 C C . LEU A 1 96 ? -3.602 3.879 -2.776 1.00 94.50 96 LEU A C 1
ATOM 761 O O . LEU A 1 96 ? -4.303 2.886 -2.630 1.00 94.50 96 LEU A O 1
ATOM 765 N N . GLU A 1 97 ? -4.121 5.107 -2.816 1.00 95.00 97 GLU A N 1
ATOM 766 C CA . GLU A 1 97 ? -5.561 5.375 -2.679 1.00 95.00 97 GLU A CA 1
ATOM 767 C C . GLU A 1 97 ? -6.376 4.666 -3.773 1.00 95.00 97 GLU A C 1
ATOM 769 O O . GLU A 1 97 ? -7.372 4.004 -3.484 1.00 95.00 97 GLU A O 1
ATOM 774 N N . ARG A 1 98 ? -5.915 4.711 -5.032 1.00 94.69 98 ARG A N 1
ATOM 775 C CA . ARG A 1 98 ? -6.563 3.981 -6.140 1.00 94.69 98 ARG A CA 1
ATOM 776 C C . ARG A 1 98 ? -6.464 2.463 -5.979 1.00 94.69 98 ARG A C 1
ATOM 778 O O . ARG A 1 98 ? -7.435 1.750 -6.237 1.00 94.69 98 ARG A O 1
ATOM 785 N N . ALA A 1 99 ? -5.299 1.978 -5.554 1.00 94.88 99 ALA A N 1
ATOM 786 C CA . ALA A 1 99 ? -5.052 0.561 -5.320 1.00 94.88 99 ALA A CA 1
ATOM 787 C C . ALA A 1 99 ? -5.970 0.010 -4.226 1.00 94.88 99 ALA A C 1
ATOM 789 O O . ALA A 1 99 ? -6.578 -1.039 -4.405 1.00 94.88 99 ALA A O 1
ATOM 790 N N . VAL A 1 100 ? -6.108 0.740 -3.121 1.00 95.31 100 VAL A N 1
ATOM 791 C CA . VAL A 1 100 ? -6.956 0.382 -1.984 1.00 95.31 100 VAL A CA 1
ATOM 792 C C . VAL A 1 100 ? -8.444 0.474 -2.325 1.00 95.31 100 VAL A C 1
ATOM 794 O O . VAL A 1 100 ? -9.210 -0.388 -1.902 1.00 95.31 100 VAL A O 1
ATOM 797 N N . ALA A 1 101 ? -8.860 1.463 -3.121 1.00 94.75 101 ALA A N 1
ATOM 798 C CA . ALA A 1 101 ? -10.243 1.559 -3.590 1.00 94.75 101 ALA A CA 1
ATOM 799 C C . ALA A 1 101 ? -10.670 0.323 -4.403 1.00 94.75 101 ALA A C 1
ATOM 801 O O . ALA A 1 101 ? -11.810 -0.119 -4.299 1.00 94.75 101 ALA A O 1
ATOM 802 N N . SER A 1 102 ? -9.741 -0.250 -5.173 1.00 94.12 102 SER A N 1
ATOM 803 C CA . SER A 1 102 ? -9.997 -1.431 -6.011 1.00 94.12 102 SER A CA 1
ATOM 804 C C . SER A 1 102 ? -9.757 -2.750 -5.265 1.00 94.12 102 SER A C 1
ATOM 806 O O . SER A 1 102 ? -10.391 -3.759 -5.554 1.00 94.12 102 SER A O 1
ATOM 808 N N . HIS A 1 103 ? -8.857 -2.745 -4.278 1.00 93.56 103 HIS A N 1
ATOM 809 C CA . HIS A 1 103 ? -8.400 -3.927 -3.544 1.00 93.56 103 HIS A CA 1
ATOM 810 C C . HIS A 1 103 ? -8.507 -3.721 -2.029 1.00 93.56 103 HIS A C 1
ATOM 812 O O . HIS A 1 103 ? -7.536 -3.881 -1.282 1.00 93.56 103 HIS A O 1
ATOM 818 N N . SER A 1 104 ? -9.708 -3.375 -1.568 1.00 92.00 104 SER A N 1
ATOM 819 C CA . SER A 1 104 ? -9.978 -2.996 -0.177 1.00 92.00 104 SER A CA 1
ATOM 820 C C . SER A 1 104 ? -9.704 -4.110 0.839 1.00 92.00 104 SER A C 1
ATOM 822 O O . SER A 1 104 ? -9.442 -3.809 1.995 1.00 92.00 104 SER A O 1
ATOM 824 N N . GLY A 1 105 ? -9.680 -5.381 0.430 1.00 91.12 105 GLY A N 1
ATOM 825 C CA . GLY A 1 105 ? -9.320 -6.504 1.306 1.00 91.12 105 GLY A CA 1
ATOM 826 C C . GLY A 1 105 ? -7.813 -6.677 1.552 1.00 91.12 105 GLY A C 1
ATOM 827 O O . GLY A 1 105 ? -7.408 -7.507 2.369 1.00 91.12 105 GLY A O 1
ATOM 828 N N . SER A 1 106 ? -6.950 -5.933 0.851 1.00 92.31 106 SER A N 1
ATOM 829 C CA . SER A 1 106 ? -5.498 -6.095 0.962 1.00 92.31 106 SER A CA 1
ATOM 830 C C . SER A 1 106 ? -4.932 -5.345 2.164 1.00 92.31 106 SER A C 1
ATOM 832 O O . SER A 1 106 ? -4.685 -4.138 2.121 1.00 92.31 106 SER A O 1
ATOM 834 N N . VAL A 1 107 ? -4.649 -6.084 3.238 1.00 92.69 107 VAL A N 1
ATOM 835 C CA . VAL A 1 107 ? -4.023 -5.544 4.456 1.00 92.69 107 VAL A CA 1
ATOM 836 C C . VAL A 1 107 ? -2.703 -4.825 4.148 1.00 92.69 107 VAL A C 1
ATOM 838 O O . VAL A 1 107 ? -2.431 -3.765 4.705 1.00 92.69 107 VAL A O 1
ATOM 841 N N . LEU A 1 108 ? -1.888 -5.362 3.235 1.00 92.12 108 LEU A N 1
ATOM 842 C CA . LEU A 1 108 ? -0.597 -4.772 2.876 1.00 92.12 108 LEU A CA 1
ATOM 843 C C . LEU A 1 108 ? -0.746 -3.373 2.257 1.00 92.12 108 LEU A C 1
ATOM 845 O O . LEU A 1 108 ? -0.011 -2.464 2.640 1.00 92.12 108 LEU A O 1
ATOM 849 N N . LEU A 1 109 ? -1.691 -3.189 1.329 1.00 93.44 109 LEU A N 1
ATOM 850 C CA . LEU A 1 109 ? -1.894 -1.903 0.649 1.00 93.44 109 LEU A CA 1
ATOM 851 C C . LEU A 1 109 ? -2.350 -0.816 1.625 1.00 93.44 109 LEU A C 1
ATOM 853 O O . LEU A 1 109 ? -1.834 0.298 1.591 1.00 93.44 109 LEU A O 1
ATOM 857 N N . TRP A 1 110 ? -3.244 -1.161 2.549 1.00 94.88 110 TRP A N 1
ATOM 858 C CA . TRP A 1 110 ? -3.652 -0.272 3.635 1.00 94.88 110 TRP A CA 1
ATOM 859 C C . TRP A 1 110 ? -2.494 0.089 4.570 1.00 94.88 110 TRP A C 1
ATOM 861 O O . TRP A 1 110 ? -2.334 1.262 4.897 1.00 94.88 110 TRP A O 1
ATOM 871 N N . ARG A 1 111 ? -1.649 -0.875 4.973 1.00 92.88 111 ARG A N 1
ATOM 872 C CA . ARG A 1 111 ? -0.466 -0.592 5.814 1.00 92.88 111 ARG A CA 1
ATOM 873 C C . ARG A 1 111 ? 0.511 0.356 5.116 1.00 92.88 111 ARG A C 1
ATOM 875 O O . ARG A 1 111 ? 1.037 1.269 5.749 1.00 92.88 111 ARG A O 1
ATOM 882 N N . LEU A 1 112 ? 0.722 0.175 3.811 1.00 92.12 112 LEU A N 1
ATOM 883 C CA . LEU A 1 112 ? 1.524 1.099 3.006 1.00 92.12 112 LEU A CA 1
ATOM 884 C C . LEU A 1 112 ? 0.872 2.486 2.933 1.00 92.12 112 LEU A C 1
ATOM 886 O O . LEU A 1 112 ? 1.556 3.482 3.144 1.00 92.12 112 LEU A O 1
ATOM 890 N N . LEU A 1 113 ? -0.441 2.570 2.701 1.00 93.81 113 LEU A N 1
ATOM 891 C CA . LEU A 1 113 ? -1.160 3.847 2.661 1.00 93.81 113 LEU A CA 1
ATOM 892 C C . LEU A 1 113 ? -1.063 4.604 3.991 1.00 93.81 113 LEU A C 1
ATOM 894 O O . LEU A 1 113 ? -0.775 5.796 3.984 1.00 93.81 113 LEU A O 1
ATOM 898 N N . VAL A 1 114 ? -1.214 3.919 5.128 1.00 92.75 114 VAL A N 1
ATOM 899 C CA . VAL A 1 114 ? -0.998 4.506 6.462 1.00 92.75 114 VAL A CA 1
ATOM 900 C C . VAL A 1 114 ? 0.415 5.078 6.593 1.00 92.75 114 VAL A C 1
ATOM 902 O O . VAL A 1 114 ? 0.588 6.165 7.137 1.00 92.75 114 VAL A O 1
ATOM 905 N N . HIS A 1 115 ? 1.431 4.363 6.103 1.00 90.25 115 HIS A N 1
ATOM 906 C CA . HIS A 1 115 ? 2.822 4.802 6.211 1.00 90.25 115 HIS A CA 1
ATOM 907 C 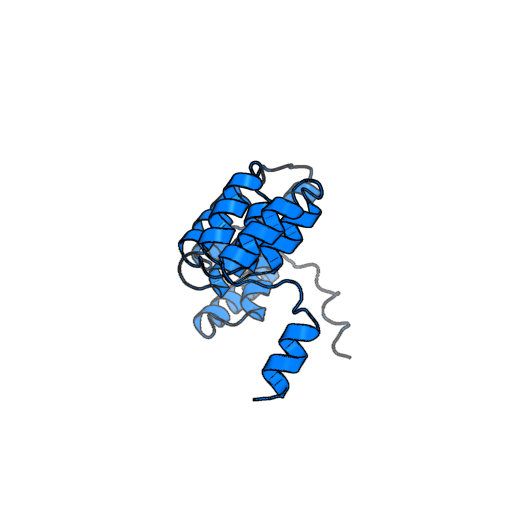C . HIS A 1 115 ? 3.094 6.105 5.443 1.00 90.25 115 HIS A C 1
ATOM 909 O O . HIS A 1 115 ? 3.829 6.958 5.936 1.00 90.25 115 HIS A O 1
ATOM 915 N N . PHE A 1 116 ? 2.491 6.265 4.261 1.00 89.69 116 PHE A N 1
ATOM 916 C CA . PHE A 1 116 ? 2.670 7.445 3.405 1.00 89.69 116 PHE A CA 1
ATOM 917 C C . PHE A 1 116 ? 1.637 8.558 3.637 1.00 89.69 116 PHE A C 1
ATOM 919 O O . PHE A 1 116 ? 1.806 9.659 3.109 1.00 89.69 116 PHE A O 1
ATOM 926 N N . SER A 1 117 ? 0.576 8.298 4.402 1.00 89.94 117 SER A N 1
ATOM 927 C CA . SER A 1 117 ? -0.454 9.286 4.723 1.00 89.94 117 SER A CA 1
ATOM 928 C C . SER A 1 117 ? -0.013 10.218 5.850 1.00 89.94 117 SER A C 1
ATOM 930 O O . SER A 1 117 ? 0.597 9.802 6.836 1.00 89.94 117 SER A O 1
ATOM 932 N N . THR A 1 118 ? -0.384 11.491 5.730 1.00 87.38 118 THR A N 1
ATOM 933 C CA . THR A 1 118 ? -0.233 12.484 6.800 1.00 87.38 118 THR A CA 1
ATOM 934 C C . THR A 1 118 ? -1.273 12.293 7.903 1.00 87.38 118 THR A C 1
ATOM 936 O O . THR A 1 118 ? -0.972 12.514 9.071 1.00 87.38 118 THR A O 1
ATOM 939 N N . SER A 1 119 ? -2.479 11.835 7.555 1.00 87.88 119 SER A N 1
ATOM 940 C CA . SER A 1 119 ? -3.563 11.557 8.500 1.00 87.88 119 SER A CA 1
ATOM 941 C C . SER A 1 119 ? -3.670 10.051 8.732 1.00 87.88 119 SER A C 1
ATOM 943 O O . SER A 1 119 ? -4.405 9.344 8.043 1.00 87.88 119 SER A O 1
ATOM 945 N N . LYS A 1 120 ? -2.883 9.538 9.681 1.00 88.81 120 LYS A N 1
ATOM 946 C CA . LYS A 1 120 ? -2.825 8.096 9.963 1.00 88.81 120 LYS A CA 1
ATOM 947 C C . LYS A 1 120 ? -4.131 7.578 10.561 1.00 88.81 120 LYS A C 1
ATOM 949 O O . LYS A 1 120 ? -4.623 6.552 10.108 1.00 88.81 120 LYS A O 1
ATOM 954 N N . GLU A 1 121 ? -4.719 8.306 11.506 1.00 86.44 121 GLU A N 1
ATOM 955 C CA . GLU A 1 121 ? -5.958 7.929 12.206 1.00 86.44 121 GLU A CA 1
ATOM 956 C C . GLU A 1 121 ? -7.137 7.686 11.250 1.00 86.44 121 GLU A C 1
ATOM 958 O O . GLU A 1 121 ? -7.839 6.673 11.338 1.00 86.44 121 GLU A O 1
ATOM 963 N N . THR A 1 122 ? -7.333 8.585 10.279 1.00 89.94 122 THR A N 1
ATOM 964 C CA . THR A 1 122 ? -8.429 8.469 9.304 1.00 89.94 122 THR A CA 1
ATOM 965 C C . THR A 1 122 ? -8.238 7.257 8.395 1.00 89.94 122 THR A C 1
ATOM 967 O O . THR A 1 122 ? -9.187 6.513 8.133 1.00 89.94 122 THR A O 1
ATOM 970 N N . VAL A 1 123 ? -7.002 7.005 7.955 1.00 92.56 123 VAL A N 1
ATOM 971 C CA . VAL A 1 123 ? -6.669 5.842 7.126 1.00 92.56 123 VAL A CA 1
ATOM 972 C C . VAL A 1 123 ? -6.778 4.546 7.928 1.00 92.56 123 VAL A C 1
ATOM 974 O O . VAL A 1 123 ? -7.319 3.578 7.401 1.00 92.56 123 VAL A O 1
ATOM 977 N N . PHE A 1 124 ? -6.357 4.515 9.195 1.00 89.69 124 PHE A N 1
ATOM 978 C CA . PHE A 1 124 ? -6.553 3.355 10.073 1.00 89.69 124 PHE A CA 1
ATOM 979 C C . PHE A 1 124 ? -8.025 3.034 10.268 1.00 89.69 124 PHE A C 1
ATOM 981 O O . PHE A 1 124 ? -8.418 1.875 10.174 1.00 89.69 124 PHE A O 1
ATOM 988 N N . THR A 1 125 ? -8.850 4.056 10.484 1.00 88.06 125 THR A N 1
ATOM 989 C CA . THR A 1 125 ? -10.296 3.885 10.619 1.00 88.06 125 THR A CA 1
ATOM 990 C C . THR A 1 125 ? -10.879 3.247 9.356 1.00 88.06 125 THR A C 1
ATOM 992 O O . THR A 1 125 ? -11.561 2.226 9.441 1.00 88.06 125 THR A O 1
ATOM 995 N N . ARG A 1 126 ? -10.530 3.766 8.168 1.00 93.00 126 ARG A N 1
ATOM 996 C CA . ARG A 1 126 ? -10.933 3.187 6.871 1.00 93.00 126 ARG A CA 1
ATOM 997 C C . ARG A 1 126 ? -10.429 1.749 6.691 1.00 93.00 126 ARG A C 1
ATOM 999 O O . ARG A 1 126 ? -11.209 0.878 6.309 1.00 93.00 126 ARG A O 1
ATOM 1006 N N . ALA A 1 127 ? -9.164 1.484 7.009 1.00 92.12 127 ALA A N 1
ATOM 1007 C CA . ALA A 1 127 ? -8.556 0.158 6.908 1.00 92.12 127 ALA A CA 1
ATOM 1008 C C . ALA A 1 127 ? -9.228 -0.860 7.840 1.00 92.12 127 ALA A C 1
ATOM 1010 O O . ALA A 1 127 ? -9.487 -1.991 7.438 1.00 92.12 127 ALA A O 1
ATOM 1011 N N . ASN A 1 128 ? -9.570 -0.447 9.062 1.00 87.56 128 ASN A N 1
ATOM 1012 C CA . ASN A 1 128 ? -10.276 -1.269 10.042 1.00 87.56 128 ASN A CA 1
ATOM 1013 C C . ASN A 1 128 ? -11.705 -1.608 9.598 1.00 87.56 128 ASN A C 1
ATOM 1015 O O . ASN A 1 128 ? -12.206 -2.673 9.955 1.00 87.56 128 ASN A O 1
ATOM 1019 N N . PHE A 1 129 ? -12.376 -0.728 8.848 1.00 88.25 129 PHE A N 1
ATOM 1020 C CA . PHE A 1 129 ? -13.677 -1.037 8.245 1.00 88.25 129 PHE A CA 1
ATOM 1021 C C . PHE A 1 129 ? -13.556 -1.965 7.035 1.00 88.25 129 PHE A C 1
ATOM 1023 O O . PHE A 1 129 ? -14.394 -2.843 6.860 1.00 88.25 129 PHE A O 1
ATOM 1030 N N . ALA A 1 130 ? -12.520 -1.792 6.214 1.00 91.62 130 ALA A N 1
ATOM 1031 C CA . ALA A 1 130 ? -12.310 -2.608 5.021 1.00 91.62 130 ALA A CA 1
ATOM 1032 C C . ALA A 1 130 ? -11.798 -4.026 5.338 1.00 91.62 130 ALA A C 1
ATOM 1034 O O . ALA A 1 130 ? -12.188 -4.987 4.679 1.00 91.62 130 ALA A O 1
ATOM 1035 N N . CYS A 1 131 ? -10.959 -4.157 6.368 1.00 90.88 131 CYS A N 1
ATOM 1036 C CA . CYS A 1 131 ? -10.330 -5.407 6.792 1.00 90.88 131 CYS A CA 1
ATOM 1037 C C . CYS A 1 131 ? -10.577 -5.683 8.289 1.00 90.88 131 CYS A C 1
ATOM 1039 O O . CYS A 1 131 ? -9.616 -5.753 9.066 1.00 90.88 131 CYS A O 1
ATOM 1041 N N . PRO A 1 132 ? -11.835 -5.872 8.727 1.00 86.31 132 PRO A N 1
ATOM 1042 C CA . PRO A 1 132 ? -12.179 -6.019 10.141 1.00 86.31 132 PRO A CA 1
ATOM 1043 C C . PRO A 1 132 ? -11.604 -7.277 10.794 1.00 86.31 132 PRO A C 1
ATOM 1045 O O . PRO A 1 132 ? -11.569 -7.347 12.012 1.00 86.31 132 PRO A O 1
ATOM 1048 N N . TRP A 1 133 ? -11.138 -8.260 10.017 1.00 85.19 133 TRP A N 1
ATOM 1049 C CA . TRP A 1 133 ? -10.496 -9.484 10.514 1.00 85.19 133 TRP A CA 1
ATOM 1050 C C . TRP A 1 133 ? -9.003 -9.309 10.845 1.00 85.19 133 TRP A C 1
ATOM 1052 O O . TRP A 1 133 ? -8.363 -10.196 11.416 1.00 85.19 133 TRP A O 1
ATOM 1062 N N . SER A 1 134 ? -8.404 -8.188 10.444 1.00 88.50 134 SER A N 1
ATOM 1063 C CA . SER A 1 134 ? -6.961 -7.988 10.500 1.00 88.50 134 SER A CA 1
ATOM 1064 C C . SER A 1 134 ? -6.512 -7.514 11.882 1.00 88.50 134 SER A C 1
ATOM 1066 O O . SER A 1 134 ? -6.488 -6.321 12.181 1.00 88.50 134 SER A O 1
ATOM 1068 N N . LYS A 1 135 ? -6.040 -8.452 12.713 1.00 86.56 135 LYS A N 1
ATOM 1069 C CA . LYS A 1 135 ? -5.395 -8.122 14.001 1.00 86.56 135 LYS A CA 1
ATOM 1070 C C . LYS A 1 135 ? -4.158 -7.236 13.827 1.00 86.56 135 LYS A C 1
ATOM 1072 O O . LYS A 1 135 ? -3.799 -6.498 14.737 1.00 86.56 135 LYS A O 1
ATOM 1077 N N . THR A 1 136 ? -3.516 -7.287 12.656 1.00 87.25 136 THR A N 1
ATOM 1078 C CA . THR A 1 136 ? -2.313 -6.493 12.386 1.00 87.25 136 THR A CA 1
ATOM 1079 C C . THR A 1 136 ? -2.559 -4.989 12.436 1.00 87.25 136 THR A C 1
ATOM 1081 O O . THR A 1 136 ? -1.671 -4.288 12.905 1.00 87.25 136 THR A O 1
ATOM 1084 N N . PHE A 1 137 ? -3.742 -4.486 12.049 1.00 86.00 137 PHE A N 1
ATOM 1085 C CA . PHE A 1 137 ? -4.021 -3.046 12.149 1.00 86.00 137 PHE A CA 1
ATOM 1086 C C . PHE A 1 137 ? -4.137 -2.583 13.587 1.00 86.00 137 PHE A C 1
ATOM 1088 O O . PHE A 1 137 ? -3.549 -1.570 13.940 1.00 86.00 137 PHE A O 1
ATOM 1095 N N . ALA A 1 138 ? -4.819 -3.356 14.428 1.00 80.50 138 ALA A N 1
ATOM 1096 C CA . ALA A 1 138 ? -4.899 -3.040 15.842 1.00 80.50 138 ALA A CA 1
ATOM 1097 C C . ALA A 1 138 ? -3.515 -3.085 16.505 1.00 80.50 138 ALA A C 1
ATOM 1099 O O . ALA A 1 138 ? -3.168 -2.186 17.262 1.00 80.50 138 ALA A O 1
ATOM 1100 N N . CYS A 1 139 ? -2.675 -4.073 16.171 1.00 84.81 139 CYS A N 1
ATOM 1101 C CA . CYS A 1 139 ? -1.296 -4.112 16.661 1.00 84.81 139 CYS A CA 1
ATOM 1102 C C . CYS A 1 139 ? -0.454 -2.924 16.171 1.00 84.81 139 CYS A C 1
ATOM 1104 O O . CYS A 1 139 ? 0.360 -2.406 16.931 1.00 84.81 139 CYS A O 1
ATOM 1106 N N . ASP A 1 140 ? -0.620 -2.504 14.917 1.00 87.94 140 ASP A N 1
ATOM 1107 C CA . ASP A 1 140 ? 0.074 -1.339 14.365 1.00 87.94 140 ASP A CA 1
ATOM 1108 C C . ASP A 1 140 ? -0.410 -0.032 15.009 1.00 87.94 140 ASP A C 1
ATOM 1110 O O . ASP A 1 140 ? 0.406 0.841 15.296 1.00 87.94 140 ASP A O 1
ATOM 1114 N N . GLN A 1 141 ? -1.709 0.082 15.287 1.00 85.12 141 GLN A N 1
ATOM 1115 C CA . GLN A 1 141 ? -2.299 1.237 15.956 1.00 85.12 141 GLN A CA 1
ATOM 1116 C C . GLN A 1 141 ? -1.825 1.333 17.412 1.00 85.12 141 GLN A C 1
ATOM 1118 O O . GLN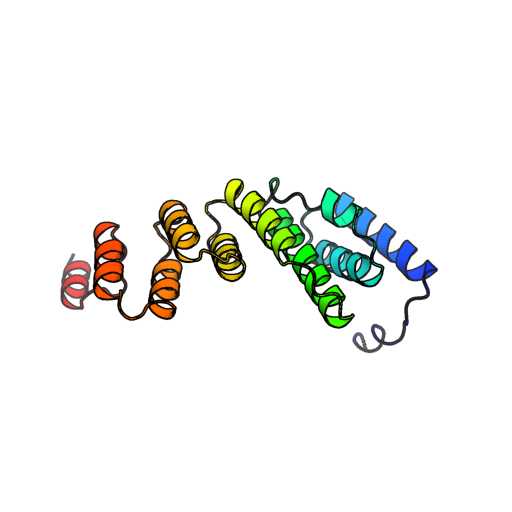 A 1 141 ? -1.361 2.390 17.816 1.00 85.12 141 GLN A O 1
ATOM 1123 N N . ILE A 1 142 ? -1.785 0.216 18.152 1.00 85.44 142 ILE A N 1
ATOM 1124 C CA . ILE A 1 142 ? -1.202 0.146 19.508 1.00 85.44 142 ILE A CA 1
ATOM 1125 C C . ILE A 1 142 ? 0.270 0.594 19.519 1.00 85.44 142 ILE A C 1
ATOM 1127 O O . ILE A 1 142 ? 0.728 1.212 20.475 1.00 85.44 142 ILE A O 1
ATOM 1131 N N . ARG A 1 143 ? 1.042 0.279 18.469 1.00 85.88 143 ARG A N 1
ATOM 1132 C CA . ARG A 1 143 ? 2.447 0.717 18.367 1.00 85.88 143 ARG A CA 1
ATOM 1133 C C . ARG A 1 143 ? 2.586 2.223 18.160 1.00 85.88 143 ARG A C 1
ATOM 1135 O O . ARG A 1 143 ? 3.621 2.771 18.523 1.00 85.88 143 ARG A O 1
ATOM 1142 N N . LEU A 1 144 ? 1.606 2.858 17.524 1.00 83.75 144 LEU A N 1
ATOM 1143 C CA . LEU A 1 144 ? 1.608 4.298 17.267 1.00 83.75 144 LEU A CA 1
ATOM 1144 C C . LEU A 1 144 ? 1.025 5.082 18.444 1.00 83.75 144 LEU A C 1
ATOM 1146 O O . LEU A 1 144 ? 1.540 6.145 18.772 1.00 83.75 144 LEU A O 1
ATOM 1150 N N . GLU A 1 145 ? -0.002 4.533 19.085 1.00 83.75 145 GLU A N 1
ATOM 1151 C CA . GLU A 1 145 ? -0.750 5.136 20.185 1.00 83.75 145 GLU A CA 1
ATOM 1152 C C . GLU A 1 145 ? -0.875 4.116 21.330 1.00 83.75 145 GLU A C 1
ATOM 1154 O O . GLU A 1 145 ? -1.895 3.440 21.474 1.00 83.75 145 GLU A O 1
ATOM 1159 N N . PRO A 1 146 ? 0.170 3.953 22.159 1.00 84.38 146 PRO A N 1
ATOM 1160 C CA . PRO A 1 146 ? 0.130 3.003 23.270 1.00 84.38 146 PRO A CA 1
ATOM 1161 C C . PRO A 1 146 ? -0.898 3.394 24.344 1.00 84.38 146 PRO A C 1
ATOM 1163 O O . PRO A 1 146 ? -1.402 2.531 25.060 1.00 84.38 146 PRO A O 1
ATOM 1166 N N . ASP A 1 147 ? -1.257 4.673 24.437 1.00 87.56 147 ASP A N 1
ATOM 1167 C CA . ASP A 1 147 ? -2.200 5.166 25.444 1.00 87.56 147 ASP A CA 1
ATOM 1168 C C . ASP A 1 147 ? -3.653 4.742 25.156 1.00 87.56 147 ASP A C 1
ATOM 1170 O O . ASP A 1 147 ? -4.473 4.674 26.072 1.00 87.56 147 ASP A O 1
ATOM 1174 N N . SER A 1 148 ? -3.976 4.377 23.907 1.00 82.94 148 SER A N 1
ATOM 1175 C CA . SER A 1 148 ? -5.319 3.948 23.491 1.00 82.94 148 SER A CA 1
ATOM 1176 C C . SER A 1 148 ? -5.528 2.426 23.542 1.00 82.94 148 SER A C 1
ATOM 1178 O O . SER A 1 148 ? -6.569 1.926 23.111 1.00 82.94 148 SER A O 1
ATOM 1180 N N . ILE A 1 149 ? -4.594 1.658 24.128 1.00 83.94 149 ILE A N 1
ATOM 1181 C CA . ILE A 1 149 ? -4.686 0.188 24.243 1.00 83.94 149 ILE A CA 1
ATOM 1182 C C . ILE A 1 149 ? -6.040 -0.298 24.795 1.00 83.94 149 ILE A C 1
ATOM 1184 O O . ILE A 1 149 ? -6.615 -1.196 24.176 1.00 83.94 149 ILE A O 1
ATOM 1188 N N . PRO A 1 150 ? -6.585 0.231 25.913 1.00 84.19 150 PRO A N 1
ATOM 1189 C CA . PRO A 1 150 ? -7.842 -0.280 26.462 1.00 84.19 150 PRO A CA 1
ATOM 1190 C C . PRO A 1 150 ? -9.016 -0.134 25.486 1.00 84.19 150 PRO A C 1
ATOM 1192 O O . PRO A 1 150 ? -9.822 -1.052 25.335 1.00 84.19 150 PRO A O 1
ATOM 1195 N N . GLU A 1 151 ? -9.082 0.999 24.785 1.00 84.94 151 GLU A N 1
ATOM 1196 C CA . GLU A 1 151 ? -10.118 1.284 23.793 1.00 84.94 151 GLU A CA 1
ATOM 1197 C C . GLU A 1 151 ? -9.961 0.400 22.551 1.00 84.94 151 GLU A C 1
ATOM 1199 O O . GLU A 1 151 ? -10.936 -0.187 22.076 1.00 84.94 151 GLU A O 1
ATOM 1204 N N . LEU A 1 152 ? -8.728 0.222 22.068 1.00 82.44 152 LEU A N 1
ATOM 1205 C CA . LEU A 1 152 ? -8.429 -0.642 20.927 1.00 82.44 152 LEU A CA 1
ATOM 1206 C C . LEU A 1 152 ? -8.741 -2.111 21.219 1.00 82.44 152 LEU A C 1
ATOM 1208 O O . LEU A 1 152 ? -9.330 -2.792 20.380 1.00 82.44 152 LEU A O 1
ATOM 1212 N N . VAL A 1 153 ? -8.400 -2.601 22.413 1.00 82.38 153 VAL A N 1
ATOM 1213 C CA . VAL A 1 153 ? -8.716 -3.971 22.842 1.00 82.38 153 VAL A CA 1
ATOM 1214 C C . VAL A 1 153 ? -10.224 -4.178 22.922 1.00 82.38 153 VAL A C 1
ATOM 1216 O O . VAL A 1 153 ? -10.715 -5.194 22.428 1.00 82.38 153 VAL A O 1
ATOM 1219 N N . LYS A 1 154 ? -10.965 -3.215 23.479 1.00 84.50 154 LYS A N 1
ATOM 1220 C CA . LYS A 1 154 ? -12.430 -3.262 23.508 1.00 84.50 154 LYS A CA 1
ATOM 1221 C C . LYS A 1 154 ? -13.015 -3.305 22.093 1.00 84.50 154 LYS A C 1
ATOM 1223 O O . LYS A 1 154 ? -13.804 -4.189 21.789 1.00 84.50 154 LYS A O 1
ATOM 1228 N N . ASN A 1 155 ? -12.556 -2.428 21.200 1.00 82.69 155 ASN A N 1
ATOM 1229 C CA . ASN A 1 155 ? -13.004 -2.380 19.806 1.00 82.69 155 ASN A CA 1
ATOM 1230 C C . ASN A 1 155 ? -12.732 -3.704 19.062 1.00 82.69 155 ASN A C 1
ATOM 1232 O O . ASN A 1 155 ? -13.567 -4.188 18.300 1.00 82.69 155 ASN A O 1
ATOM 1236 N N . MET A 1 156 ? -11.586 -4.340 19.320 1.00 81.19 156 MET A N 1
ATOM 1237 C CA . MET A 1 156 ? -11.301 -5.678 18.802 1.00 81.19 156 MET A CA 1
ATOM 1238 C C . MET A 1 156 ? -12.266 -6.733 19.358 1.00 81.19 156 MET A C 1
ATOM 1240 O O . MET A 1 156 ? -12.796 -7.531 18.585 1.00 81.19 156 MET A O 1
ATOM 1244 N N . GLN A 1 157 ? -12.521 -6.731 20.670 1.00 83.06 157 GLN A N 1
ATOM 1245 C CA . GLN A 1 157 ? -13.448 -7.669 21.311 1.00 83.06 157 GLN A CA 1
ATOM 1246 C C . GLN A 1 157 ? -14.877 -7.523 20.780 1.00 83.06 157 GLN A C 1
ATOM 1248 O O . GLN A 1 157 ? -15.487 -8.536 20.440 1.00 83.06 157 GLN A O 1
ATOM 1253 N N . ASP A 1 158 ? -15.365 -6.289 20.621 1.00 84.62 158 ASP A N 1
ATOM 1254 C CA . ASP A 1 158 ? -16.691 -5.980 20.068 1.00 84.62 158 ASP A CA 1
ATOM 1255 C C . ASP A 1 158 ? -16.866 -6.541 18.642 1.00 84.62 158 ASP A C 1
ATOM 1257 O O . ASP A 1 158 ? -17.972 -6.876 18.221 1.00 84.62 158 ASP A O 1
ATOM 1261 N N . ARG A 1 159 ? -15.764 -6.704 17.898 1.00 79.44 159 ARG A N 1
ATOM 1262 C CA . ARG A 1 159 ? -15.728 -7.294 16.546 1.00 79.44 159 ARG A CA 1
ATOM 1263 C C . ARG A 1 159 ? -15.431 -8.797 16.533 1.00 79.44 159 ARG A C 1
ATOM 1265 O O . ARG A 1 159 ? -15.222 -9.369 15.465 1.00 79.44 159 ARG A O 1
ATOM 1272 N N . GLY A 1 160 ? -15.339 -9.443 17.695 1.00 78.44 160 GLY A N 1
ATOM 1273 C CA . GLY A 1 160 ? -14.962 -10.855 17.817 1.00 78.44 160 GLY A CA 1
ATOM 1274 C C . GLY A 1 160 ? -13.473 -11.142 17.575 1.00 78.44 160 GLY A C 1
ATOM 1275 O O . GLY A 1 160 ? -13.068 -12.303 17.496 1.00 78.44 160 GLY A O 1
ATOM 1276 N N . LEU A 1 161 ? -12.623 -10.114 17.482 1.00 78.31 161 LEU A N 1
ATOM 1277 C CA . LEU A 1 161 ? -11.177 -10.267 17.370 1.00 78.31 161 LEU A CA 1
ATOM 1278 C C . LEU A 1 161 ? -10.532 -10.370 18.753 1.00 78.31 161 LEU A C 1
ATOM 1280 O O . LEU A 1 161 ? -10.413 -9.402 19.496 1.00 78.31 161 LEU A O 1
ATOM 1284 N N . ARG A 1 162 ? -10.017 -11.554 19.082 1.00 75.44 162 ARG A N 1
ATOM 1285 C CA . ARG A 1 162 ? -9.308 -11.789 20.348 1.00 75.44 162 ARG A CA 1
ATOM 1286 C C . ARG A 1 162 ? -7.792 -11.747 20.143 1.00 75.44 162 ARG A C 1
ATOM 1288 O O . ARG A 1 162 ? -7.267 -12.466 19.290 1.00 75.44 162 ARG A O 1
ATOM 1295 N N . ILE A 1 163 ? -7.072 -10.916 20.905 1.00 67.25 163 ILE A N 1
ATOM 1296 C CA . ILE A 1 163 ? -5.591 -10.873 20.883 1.00 67.25 163 ILE A CA 1
ATOM 1297 C C . ILE A 1 163 ? -5.008 -12.095 21.611 1.00 67.25 163 ILE A C 1
ATOM 1299 O O . ILE A 1 163 ? -4.032 -12.684 21.151 1.00 67.25 163 ILE A O 1
ATOM 1303 N N . ARG A 1 164 ? -5.642 -12.511 22.712 1.00 69.94 164 ARG A N 1
ATOM 1304 C CA . ARG A 1 164 ? -5.381 -13.766 23.426 1.00 69.94 164 ARG A CA 1
ATOM 1305 C C . ARG A 1 164 ? -6.705 -14.428 23.782 1.00 69.94 164 ARG A C 1
ATOM 1307 O O . ARG A 1 164 ? -7.671 -13.726 24.074 1.00 69.94 164 ARG A O 1
ATOM 1314 N N . THR A 1 165 ? -6.720 -15.754 23.777 1.00 68.88 165 THR A N 1
ATOM 1315 C CA . THR A 1 165 ? -7.809 -16.538 24.366 1.00 68.88 165 THR A CA 1
ATOM 1316 C C . THR A 1 165 ? -7.424 -16.848 25.817 1.00 68.88 165 THR A C 1
ATOM 1318 O O . THR A 1 165 ? -6.326 -17.376 26.021 1.00 68.88 165 THR A O 1
ATOM 1321 N N . PRO A 1 166 ? -8.243 -16.485 26.820 1.00 74.19 166 PRO A N 1
ATOM 1322 C CA . PRO A 1 166 ? -8.022 -16.890 28.208 1.00 74.19 166 PRO A CA 1
ATOM 1323 C C . PRO A 1 166 ? -7.953 -18.419 28.335 1.00 74.19 166 PRO A C 1
ATOM 1325 O O . PRO A 1 166 ? -8.608 -19.136 27.575 1.00 74.19 166 PRO A O 1
ATOM 1328 N N . VAL A 1 167 ? -7.142 -18.927 29.272 1.00 74.62 167 VAL A N 1
ATOM 1329 C CA . VAL A 1 167 ? -6.911 -20.380 29.403 1.00 74.62 167 VAL A CA 1
ATOM 1330 C C . VAL A 1 167 ? -8.199 -21.108 29.789 1.00 74.62 167 VAL A C 1
ATOM 1332 O O . VAL A 1 167 ? -8.412 -22.245 29.385 1.00 74.62 167 VAL A O 1
ATOM 1335 N N . GLU A 1 168 ? -9.084 -20.416 30.501 1.00 79.19 168 GLU A N 1
ATOM 1336 C CA . GLU A 1 168 ? -10.393 -20.886 30.934 1.00 79.19 168 GLU A CA 1
ATOM 1337 C C . GLU A 1 168 ? -11.311 -21.158 29.729 1.00 79.19 168 GLU A C 1
ATOM 1339 O O . GLU A 1 168 ? -11.949 -22.207 29.658 1.00 79.19 168 GLU A O 1
ATOM 1344 N N . GLU A 1 169 ? -11.330 -20.266 28.730 1.00 73.38 169 GLU A N 1
ATOM 1345 C CA . GLU A 1 169 ? -12.072 -20.490 27.478 1.00 73.38 169 GLU A CA 1
ATOM 1346 C C . GLU A 1 169 ? -11.470 -21.638 26.658 1.00 73.38 169 GLU A C 1
ATOM 1348 O O . GLU A 1 169 ? -12.207 -22.406 26.045 1.00 73.38 169 GLU A O 1
ATOM 1353 N N . VAL A 1 170 ? -10.140 -21.785 26.650 1.00 74.81 170 VAL A N 1
ATOM 1354 C CA . VAL A 1 170 ? -9.471 -22.902 25.958 1.00 74.81 170 VAL A CA 1
ATOM 1355 C C . VAL A 1 170 ? -9.851 -24.239 26.594 1.00 74.81 170 VAL A C 1
ATOM 1357 O O . VAL A 1 170 ? -10.147 -25.193 25.878 1.00 74.81 170 VAL A O 1
ATOM 1360 N N . GLN A 1 171 ? -9.881 -24.305 27.926 1.00 80.94 171 GLN A N 1
ATOM 1361 C CA . GLN A 1 171 ? -10.306 -25.500 28.658 1.00 80.94 171 GLN A CA 1
ATOM 1362 C C . GLN A 1 171 ? -11.769 -25.855 28.369 1.00 80.94 171 GLN A C 1
ATOM 1364 O O . GLN A 1 171 ? -12.070 -27.024 28.151 1.00 80.94 171 GLN A O 1
ATOM 1369 N N . LEU A 1 172 ? -12.659 -24.861 28.297 1.00 81.44 172 LEU A N 1
ATOM 1370 C CA . LEU A 1 172 ? -14.064 -25.059 27.924 1.00 81.44 172 LEU A CA 1
ATOM 1371 C C . LEU A 1 172 ? -14.233 -25.593 26.494 1.00 81.44 172 LEU A C 1
ATOM 1373 O O . LEU A 1 172 ? -15.056 -26.475 26.272 1.00 81.44 172 LEU A O 1
ATOM 1377 N N . LEU A 1 173 ? -13.454 -25.087 25.533 1.00 72.56 173 LEU A N 1
ATOM 1378 C CA . LEU A 1 173 ? -13.522 -25.515 24.130 1.00 72.56 173 LEU A CA 1
ATOM 1379 C C . LEU A 1 173 ? -12.953 -26.921 23.891 1.00 72.56 173 LEU A C 1
ATOM 1381 O O . LEU A 1 173 ? -13.403 -27.595 22.975 1.00 72.56 173 LEU A O 1
ATOM 1385 N N . LEU A 1 174 ? -11.965 -27.354 24.680 1.00 79.69 174 LEU A N 1
ATOM 1386 C CA . LEU A 1 174 ? -11.380 -28.701 24.598 1.00 79.69 174 LEU A CA 1
ATOM 1387 C C . LEU A 1 174 ? -12.202 -29.769 25.338 1.00 79.69 174 LEU A C 1
ATOM 1389 O O . LEU A 1 174 ? -11.950 -30.957 25.160 1.00 79.69 174 LEU A O 1
ATOM 1393 N N . ALA A 1 175 ? -13.125 -29.351 26.205 1.00 76.06 175 ALA A N 1
ATOM 1394 C CA . ALA A 1 175 ? -14.006 -30.237 26.962 1.00 76.06 175 ALA A CA 1
ATOM 1395 C C . ALA A 1 175 ? -15.313 -30.589 26.218 1.00 76.06 175 ALA A C 1
ATOM 1397 O O . ALA A 1 175 ? -16.105 -31.372 26.746 1.00 76.06 175 ALA A O 1
ATOM 1398 N N . MET A 1 176 ? -15.538 -30.012 25.031 1.00 52.19 176 MET A N 1
ATOM 1399 C CA . MET A 1 176 ? -16.595 -30.389 24.079 1.00 52.19 176 MET A CA 1
ATOM 1400 C C . MET A 1 176 ? -16.047 -31.333 23.012 1.00 52.19 176 MET A C 1
ATOM 1402 O O . MET A 1 176 ? -16.814 -32.230 22.601 1.00 52.19 176 MET A O 1
#

Sequence (176 aa):
MHRVRIDLISPTFERSTLYRNAVLFALDDFPDCPEFALKLCQIEVGTAISSTARKLFNPATTVSAAFFSVYFELLTHRRNAAHGDYHSTARVTNVLERAVASHSGSVLLWRLLVHFSTSKETVFTRANFACPWSKTFACDQIRLEPDSIPELVKNMQDRGLRIRTPVEEVQLLLAM

Organism: Ciona savignyi (NCBI:txid51511)